Protein AF-A0A7C3DS95-F1 (afdb_monomer)

pLDDT: mean 88.9, std 10.01, range [42.34, 97.69]

Solvent-accessible surface area (backbone atoms only — not comparable to full-atom values): 5830 Å² total; per-residue (Å²): 92,69,52,70,67,47,43,66,74,39,50,61,70,38,79,22,64,69,53,61,88,94,37,68,65,30,53,52,36,40,60,76,51,50,86,78,35,39,27,38,35,36,51,98,76,52,75,49,52,57,48,100,44,72,65,52,16,49,54,46,42,55,53,48,52,55,43,51,52,51,28,50,57,32,54,76,67,73,69,65,77,63,69,50,74,66,57,51,49,52,45,56,54,51,51,58,54,52,61,73,74,105

Radius of gyration: 14.93 Å; Cα contacts (8 Å, |Δi|>4): 126; chains: 1; bounding box: 36×34×36 Å

Sequence (102 aa):
SLSGEMRALLGEPVLARYACMGSRELSENVAAVSGAAHVVILENHGALTMGKDLFQAYDRMEVLEAAARLSFLTGLSGKAKPLSAKQLKEIDDFFRNYSQSS

Foldseek 3Di:
DADLVLCLLWNDEAEFEDDDPPDPNSVVSCVVCVVPTQKYAYVPPGIFGDDPDPVSRVVNVVSVVVRVVVCVVCVVVVNDDDDDPVSSVVSVVVSVVVVVVD

Secondary structure (DSSP, 8-state):
---HHHHHHH-S-EEEPP--TT-HHHHHHHHHHHTT-SEEEETTTEEEE--SSHHHHHHHHHHHHHHHHHHHHHHHTT---PPPHHHHHHHHHHHHHHHT--

Mean predicted aligned error: 4.83 Å

Structure (mmCIF, N/CA/C/O backbone):
data_AF-A0A7C3DS95-F1
#
_entry.id   AF-A0A7C3DS95-F1
#
loop_
_atom_site.group_PDB
_atom_site.id
_atom_site.type_symbol
_atom_site.label_atom_id
_atom_site.label_alt_id
_atom_site.label_comp_id
_atom_site.label_asym_id
_atom_site.label_entity_id
_atom_site.label_seq_id
_atom_site.pdbx_PDB_ins_code
_atom_site.Cartn_x
_atom_site.Cartn_y
_atom_site.Cartn_z
_atom_site.occupancy
_atom_site.B_iso_or_equiv
_atom_site.auth_seq_id
_atom_site.auth_comp_id
_atom_site.auth_asym_id
_atom_site.auth_atom_id
_atom_site.pdbx_PDB_model_num
ATOM 1 N N . SER A 1 1 ? -0.654 6.227 10.191 1.00 53.03 1 SER A N 1
ATOM 2 C CA . SER A 1 1 ? -1.680 5.683 11.104 1.00 53.03 1 SER A CA 1
ATOM 3 C C . SER A 1 1 ? -2.725 5.017 10.239 1.00 53.03 1 SER A C 1
ATOM 5 O O . SER A 1 1 ? -3.371 5.728 9.484 1.00 53.03 1 SER A O 1
ATOM 7 N N . LEU A 1 2 ? -2.853 3.691 10.272 1.00 62.66 2 LEU A N 1
ATOM 8 C CA . LEU A 1 2 ? -3.883 3.001 9.489 1.00 62.66 2 LEU A CA 1
ATOM 9 C C . LEU A 1 2 ? -5.244 3.165 10.185 1.00 62.66 2 LEU A C 1
ATOM 11 O O . LEU A 1 2 ? -5.347 2.902 11.384 1.00 62.66 2 LEU A O 1
ATOM 15 N N . SER A 1 3 ? -6.273 3.611 9.462 1.00 75.88 3 SER A N 1
ATOM 16 C CA . SER A 1 3 ? -7.659 3.479 9.928 1.00 75.88 3 SER A CA 1
ATOM 17 C C . SER A 1 3 ? -8.094 2.009 9.848 1.00 75.88 3 SER A C 1
ATOM 19 O O . SER A 1 3 ? -7.441 1.192 9.191 1.00 75.88 3 SER A O 1
ATOM 21 N N . GLY A 1 4 ? -9.202 1.657 10.506 1.00 80.94 4 GLY A N 1
ATOM 22 C CA . GLY A 1 4 ? -9.704 0.282 10.466 1.00 80.94 4 GLY A CA 1
ATOM 23 C C . GLY A 1 4 ? -10.107 -0.172 9.059 1.00 80.94 4 GLY A C 1
ATOM 24 O O . GLY A 1 4 ? -9.780 -1.282 8.653 1.00 80.94 4 GLY A O 1
ATOM 25 N N . GLU A 1 5 ? -10.720 0.716 8.277 1.00 79.44 5 GLU A N 1
ATOM 26 C CA . GLU A 1 5 ? -11.090 0.457 6.878 1.00 79.44 5 GLU A CA 1
ATOM 27 C C . GLU A 1 5 ? -9.861 0.221 5.993 1.00 79.44 5 GLU A C 1
ATOM 29 O O . GLU A 1 5 ? -9.861 -0.668 5.146 1.00 79.44 5 GLU A O 1
ATOM 34 N N . MET A 1 6 ? -8.778 0.967 6.227 1.00 85.06 6 MET A N 1
ATOM 35 C CA . MET A 1 6 ? -7.530 0.806 5.476 1.00 85.06 6 MET A CA 1
ATOM 36 C C . MET A 1 6 ? -6.900 -0.560 5.745 1.00 85.06 6 MET A C 1
ATOM 38 O O . MET A 1 6 ? -6.484 -1.231 4.803 1.00 85.06 6 MET A O 1
ATOM 42 N N . ARG A 1 7 ? -6.883 -1.002 7.013 1.00 87.69 7 ARG A N 1
ATOM 43 C CA . ARG A 1 7 ? -6.405 -2.344 7.378 1.00 87.69 7 ARG A CA 1
ATOM 44 C C . ARG A 1 7 ? -7.212 -3.426 6.669 1.00 87.69 7 ARG A C 1
ATOM 46 O O . ARG A 1 7 ? -6.630 -4.348 6.111 1.00 87.69 7 ARG A O 1
ATOM 53 N N . ALA A 1 8 ? -8.531 -3.280 6.666 1.00 85.06 8 ALA A N 1
ATOM 54 C CA . ALA A 1 8 ? -9.434 -4.243 6.061 1.00 85.06 8 ALA A CA 1
ATOM 55 C C . ALA A 1 8 ? -9.290 -4.348 4.531 1.00 85.06 8 ALA A C 1
ATOM 57 O O . ALA A 1 8 ? -9.276 -5.449 3.987 1.00 85.06 8 ALA A O 1
ATOM 58 N N . LEU A 1 9 ? -9.188 -3.214 3.831 1.00 85.69 9 LEU A N 1
ATOM 59 C CA . LEU A 1 9 ? -9.220 -3.179 2.364 1.00 85.69 9 LEU A CA 1
ATOM 60 C C . LEU A 1 9 ? -7.846 -3.370 1.713 1.00 85.69 9 LEU A C 1
ATOM 62 O O . LEU A 1 9 ? -7.744 -3.972 0.637 1.00 85.69 9 LEU A O 1
ATOM 66 N N . LEU A 1 10 ? -6.798 -2.839 2.347 1.00 88.75 10 LEU A N 1
ATOM 67 C CA . LEU A 1 10 ? -5.446 -2.778 1.785 1.00 88.75 10 LEU A CA 1
ATOM 68 C C . LEU A 1 10 ? -4.485 -3.776 2.433 1.00 88.75 10 LEU A C 1
ATOM 70 O O . LEU A 1 10 ? -3.461 -4.111 1.835 1.00 88.75 10 LEU A O 1
ATOM 74 N N . GLY A 1 11 ? -4.803 -4.254 3.637 1.00 87.94 11 GLY A N 1
ATOM 75 C CA . GLY A 1 11 ? -3.851 -4.978 4.465 1.00 87.94 11 GLY A CA 1
ATOM 76 C C . GLY A 1 11 ? -2.714 -4.063 4.912 1.00 87.94 11 GLY A C 1
ATOM 77 O O . GLY A 1 11 ? -2.925 -2.897 5.248 1.00 87.94 11 GLY A O 1
ATOM 78 N N . GLU A 1 12 ? -1.499 -4.603 4.935 1.00 88.19 12 GLU A 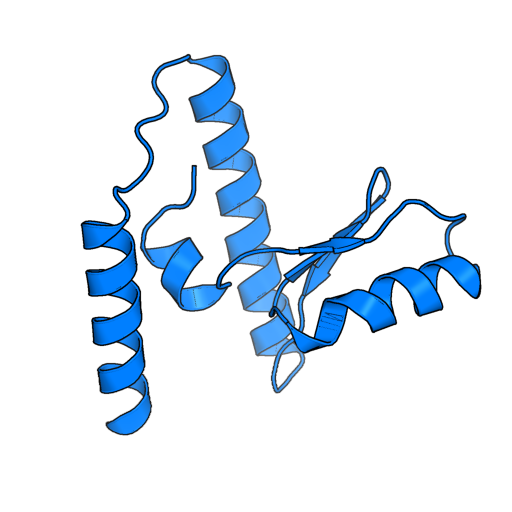N 1
ATOM 79 C CA . GLU A 1 12 ? -0.295 -3.854 5.287 1.00 88.19 12 GLU A CA 1
ATOM 80 C C . GLU A 1 12 ? 0.518 -3.551 4.021 1.00 88.19 12 GLU A C 1
ATOM 82 O O . GLU A 1 12 ? 0.973 -4.491 3.365 1.00 88.19 12 GLU A O 1
ATOM 87 N N . PRO A 1 13 ? 0.684 -2.270 3.636 1.00 91.88 13 PRO A N 1
ATOM 88 C CA . PRO A 1 13 ? 1.509 -1.913 2.489 1.00 91.88 13 PRO A CA 1
ATOM 89 C C . PRO A 1 13 ? 2.964 -2.345 2.683 1.00 91.88 13 PRO A C 1
ATOM 91 O O . PRO A 1 13 ? 3.535 -2.156 3.757 1.00 91.88 13 PRO A O 1
ATOM 94 N N . VAL A 1 14 ? 3.585 -2.863 1.625 1.00 94.75 14 VAL A N 1
ATOM 95 C CA . VAL A 1 14 ? 5.013 -3.224 1.614 1.00 94.75 14 VAL A CA 1
ATOM 96 C C . VAL A 1 14 ? 5.828 -2.195 0.842 1.00 94.75 14 VAL A C 1
ATOM 98 O O . VAL A 1 14 ? 5.309 -1.540 -0.056 1.00 94.75 14 VAL A O 1
ATOM 101 N N . LEU A 1 15 ? 7.111 -2.052 1.170 1.00 95.38 15 LEU A N 1
ATOM 102 C CA . LEU A 1 15 ? 8.022 -1.124 0.498 1.00 95.38 15 LEU A CA 1
ATOM 103 C C . LEU A 1 15 ? 8.929 -1.874 -0.486 1.00 95.38 15 LEU A C 1
ATOM 105 O O . LEU A 1 15 ? 9.676 -2.765 -0.083 1.00 95.38 15 LEU A O 1
ATOM 109 N N . ALA A 1 16 ? 8.906 -1.478 -1.756 1.00 96.25 16 ALA A N 1
ATOM 110 C CA . ALA A 1 16 ? 9.908 -1.856 -2.745 1.00 96.25 16 ALA A CA 1
ATOM 111 C C . ALA A 1 16 ? 11.045 -0.826 -2.752 1.00 96.25 16 ALA A C 1
ATOM 113 O O . ALA A 1 16 ? 10.802 0.385 -2.753 1.00 96.25 16 ALA A O 1
ATOM 114 N N . ARG A 1 17 ? 12.286 -1.322 -2.774 1.00 96.62 17 ARG A N 1
ATOM 115 C CA . ARG A 1 17 ? 13.489 -0.481 -2.816 1.00 96.62 17 ARG A CA 1
ATOM 116 C C . ARG A 1 17 ? 13.563 0.320 -4.109 1.00 96.62 17 ARG A C 1
ATOM 118 O O . ARG A 1 17 ? 13.153 -0.160 -5.170 1.00 96.62 17 ARG A O 1
ATOM 125 N N . TYR A 1 18 ? 14.149 1.509 -4.012 1.00 97.12 18 TYR A N 1
ATOM 126 C CA . TYR A 1 18 ? 14.369 2.374 -5.160 1.00 97.12 18 TYR A CA 1
ATOM 127 C C . TYR A 1 18 ? 15.199 1.684 -6.252 1.00 97.12 18 TYR A C 1
ATOM 129 O O . TYR A 1 18 ? 16.213 1.045 -5.985 1.00 97.12 18 TYR A O 1
ATOM 137 N N . ALA A 1 19 ? 14.777 1.888 -7.494 1.00 96.56 19 ALA A N 1
ATOM 138 C CA . ALA A 1 19 ? 15.548 1.668 -8.710 1.00 96.56 19 ALA A CA 1
ATOM 139 C C . ALA A 1 19 ? 15.029 2.642 -9.780 1.00 96.56 19 ALA A C 1
ATOM 141 O O . ALA A 1 19 ? 13.958 3.231 -9.617 1.00 96.56 19 ALA A O 1
ATOM 142 N N . CYS A 1 20 ? 15.764 2.845 -10.874 1.00 95.94 20 CYS A N 1
ATOM 143 C CA . CYS A 1 20 ? 15.331 3.770 -11.928 1.00 95.94 20 CYS A CA 1
ATOM 144 C C . CYS A 1 20 ? 13.980 3.334 -12.537 1.00 95.94 20 CYS A C 1
ATOM 146 O O . CYS A 1 20 ? 13.742 2.138 -12.735 1.00 95.94 20 CYS A O 1
ATOM 148 N N . MET A 1 21 ? 13.095 4.285 -12.852 1.00 91.50 21 MET A N 1
ATOM 149 C CA . MET A 1 21 ? 11.789 3.985 -13.456 1.00 91.50 21 MET A CA 1
ATOM 150 C C . MET A 1 21 ? 11.951 3.252 -14.795 1.00 91.50 21 MET A C 1
ATOM 152 O O . MET A 1 21 ? 12.834 3.574 -15.586 1.00 91.50 21 MET A O 1
ATOM 156 N N . GLY A 1 22 ? 11.115 2.242 -15.042 1.00 91.88 22 GLY A N 1
ATOM 157 C CA . GLY A 1 22 ? 11.195 1.410 -16.250 1.00 91.88 22 GLY A CA 1
ATOM 158 C C . GLY A 1 22 ? 12.386 0.444 -16.293 1.00 91.88 22 GLY A C 1
ATOM 159 O O . GLY A 1 22 ? 12.528 -0.298 -17.263 1.00 91.88 22 GLY A O 1
ATOM 160 N N . SER A 1 23 ? 13.236 0.418 -15.260 1.00 97.00 23 SER A N 1
ATOM 161 C CA . SER A 1 23 ? 14.325 -0.552 -15.173 1.00 97.00 23 SER A CA 1
ATOM 162 C C . SER A 1 23 ? 13.817 -1.950 -14.822 1.00 97.00 23 SER A C 1
ATOM 164 O O . SER A 1 23 ? 12.823 -2.133 -14.114 1.00 97.00 23 SER A O 1
ATOM 166 N N . ARG A 1 24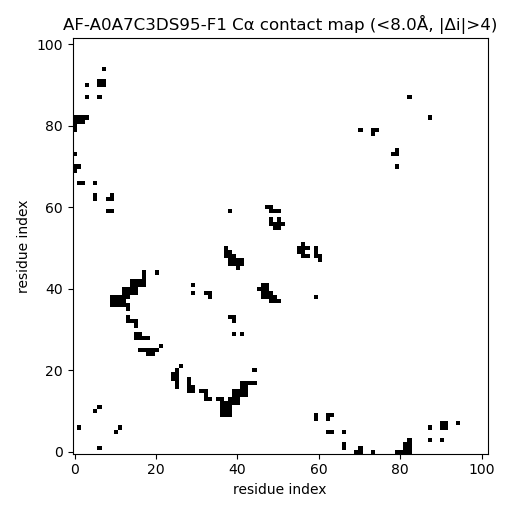 ? 14.565 -2.956 -15.278 1.00 97.44 24 ARG A N 1
ATOM 167 C CA . ARG A 1 24 ? 14.368 -4.345 -14.859 1.00 97.44 24 ARG A CA 1
ATOM 168 C C . ARG A 1 24 ? 14.543 -4.507 -13.346 1.00 97.44 24 ARG A C 1
ATOM 170 O O . ARG A 1 24 ? 13.749 -5.196 -12.720 1.00 97.44 24 ARG A O 1
ATOM 177 N N . GLU A 1 25 ? 15.516 -3.820 -12.761 1.00 97.69 25 GLU A N 1
ATOM 178 C CA . GLU A 1 25 ? 15.769 -3.842 -11.317 1.00 97.69 25 GLU A CA 1
ATOM 179 C C . GLU A 1 25 ? 14.543 -3.392 -10.508 1.00 97.69 25 GLU A C 1
ATOM 181 O O . GLU A 1 25 ? 14.172 -4.047 -9.538 1.00 97.69 25 GLU A O 1
ATOM 186 N N . LEU A 1 26 ? 13.840 -2.337 -10.943 1.00 96.44 26 LEU A N 1
ATOM 187 C CA . LEU A 1 26 ? 12.594 -1.916 -10.295 1.00 96.44 26 LEU A CA 1
ATOM 188 C C . LEU A 1 26 ? 11.547 -3.033 -10.327 1.00 96.44 26 LEU A C 1
ATOM 190 O O . LEU A 1 26 ? 10.905 -3.304 -9.315 1.00 96.44 26 LEU A O 1
ATOM 194 N N . SER A 1 27 ? 11.390 -3.700 -11.474 1.00 95.06 27 SER A N 1
ATOM 195 C CA . SER A 1 27 ? 10.438 -4.808 -11.600 1.00 95.06 27 SER A CA 1
ATOM 196 C C . SER A 1 27 ? 10.793 -5.989 -10.690 1.00 95.06 27 SER A C 1
ATOM 198 O O . SER A 1 27 ? 9.898 -6.577 -10.088 1.00 95.06 27 SER A O 1
ATOM 200 N N . GLU A 1 28 ? 12.084 -6.287 -10.519 1.00 96.75 28 GLU A N 1
ATOM 201 C CA . GLU A 1 28 ? 12.576 -7.342 -9.627 1.00 96.75 28 GLU A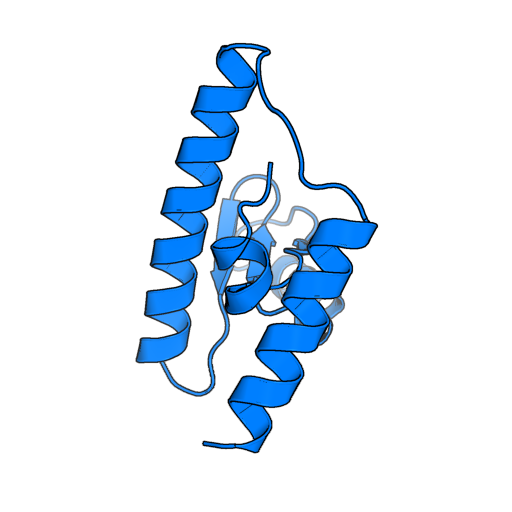 CA 1
ATOM 202 C C . GLU A 1 28 ? 12.348 -6.973 -8.151 1.00 96.75 28 GLU A C 1
ATOM 204 O O . GLU A 1 28 ? 11.828 -7.789 -7.389 1.00 96.75 28 GLU A O 1
ATOM 209 N N . ASN A 1 29 ? 12.623 -5.721 -7.766 1.00 96.06 29 ASN A N 1
ATOM 210 C CA . ASN A 1 29 ? 12.356 -5.206 -6.419 1.00 96.06 29 ASN A CA 1
ATOM 211 C C . ASN A 1 29 ? 10.863 -5.253 -6.065 1.00 96.06 29 ASN A C 1
ATOM 213 O O . ASN A 1 29 ? 10.506 -5.623 -4.948 1.00 96.06 29 ASN A O 1
ATOM 217 N N . VAL A 1 30 ? 9.986 -4.895 -7.008 1.00 95.44 30 VAL A N 1
ATOM 218 C CA . VAL A 1 30 ? 8.529 -4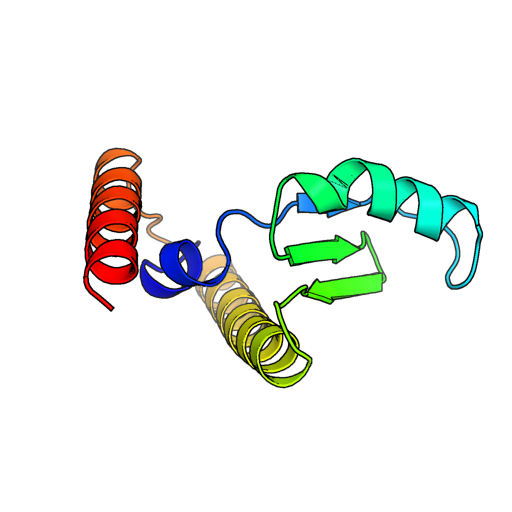.969 -6.825 1.00 95.44 30 VAL A CA 1
ATOM 219 C C . VAL A 1 30 ? 8.064 -6.419 -6.730 1.00 95.44 30 VAL A C 1
ATOM 221 O O . VAL A 1 30 ? 7.306 -6.758 -5.822 1.00 95.44 30 VAL A O 1
ATOM 224 N N . ALA A 1 31 ? 8.526 -7.290 -7.630 1.00 94.19 31 ALA A N 1
ATOM 225 C CA . ALA A 1 31 ? 8.150 -8.703 -7.644 1.00 94.19 31 ALA A CA 1
ATOM 226 C C . ALA A 1 31 ? 8.562 -9.437 -6.358 1.00 94.19 31 ALA A C 1
ATOM 228 O O . ALA A 1 31 ? 7.836 -10.313 -5.894 1.00 94.19 31 ALA A O 1
ATOM 229 N N . ALA A 1 32 ? 9.688 -9.053 -5.749 1.00 94.12 32 ALA A N 1
ATOM 230 C CA . ALA A 1 32 ? 10.165 -9.638 -4.497 1.00 94.12 32 ALA A CA 1
ATOM 231 C C . ALA A 1 32 ? 9.226 -9.391 -3.300 1.00 94.12 32 ALA A C 1
ATOM 233 O O . ALA A 1 32 ? 9.253 -10.161 -2.341 1.00 94.12 32 ALA A O 1
ATOM 234 N N . VAL A 1 33 ? 8.402 -8.336 -3.341 1.00 92.12 33 VAL A N 1
ATOM 235 C CA . VAL A 1 33 ? 7.520 -7.944 -2.224 1.00 92.12 33 VAL A CA 1
ATOM 236 C C . VAL A 1 33 ? 6.028 -8.085 -2.541 1.00 92.12 33 VAL A C 1
ATOM 238 O O . VAL A 1 33 ? 5.213 -8.188 -1.625 1.00 92.12 33 VAL A O 1
ATOM 241 N N . SER A 1 34 ? 5.647 -8.132 -3.820 1.00 85.81 34 SER A N 1
ATOM 242 C CA . SER A 1 34 ? 4.245 -8.083 -4.262 1.00 85.81 34 SER A CA 1
ATOM 243 C C . SER A 1 34 ? 3.394 -9.279 -3.825 1.00 85.81 34 SER A C 1
ATOM 245 O O . SER A 1 34 ? 2.180 -9.143 -3.703 1.00 85.81 34 SER A O 1
ATOM 247 N N . GLY A 1 35 ? 4.000 -10.437 -3.542 1.00 83.50 35 GLY A N 1
ATOM 248 C CA . GLY A 1 35 ? 3.278 -11.627 -3.073 1.00 83.50 35 GLY A CA 1
ATOM 249 C C . GLY A 1 35 ? 2.707 -11.512 -1.653 1.00 83.50 35 GLY A C 1
ATOM 250 O O . GLY A 1 35 ? 1.877 -12.330 -1.267 1.00 83.50 35 GLY A O 1
ATOM 251 N N . ALA A 1 36 ? 3.142 -10.518 -0.873 1.00 78.75 36 ALA A N 1
ATOM 252 C CA . ALA A 1 36 ? 2.804 -10.395 0.545 1.00 78.75 36 ALA A CA 1
ATOM 253 C C . ALA A 1 36 ? 1.686 -9.380 0.849 1.00 78.75 36 ALA A C 1
ATOM 255 O O . ALA A 1 36 ? 1.215 -9.326 1.984 1.00 78.75 36 ALA A O 1
ATOM 256 N N . ALA A 1 37 ? 1.269 -8.563 -0.123 1.00 85.75 37 ALA A N 1
ATOM 257 C CA . ALA A 1 37 ? 0.370 -7.436 0.123 1.00 85.75 37 ALA A CA 1
ATOM 258 C C . ALA A 1 37 ? -0.427 -7.042 -1.121 1.00 85.75 37 ALA A C 1
ATOM 260 O O . ALA A 1 37 ? -0.074 -7.402 -2.235 1.00 85.75 37 ALA A O 1
ATOM 261 N N . HIS A 1 38 ? -1.494 -6.262 -0.939 1.00 91.81 38 HIS A N 1
ATOM 262 C CA . HIS A 1 38 ? -2.257 -5.669 -2.046 1.00 91.81 38 HIS A CA 1
ATOM 263 C C . HIS A 1 38 ? -1.703 -4.321 -2.512 1.00 91.81 38 HIS A C 1
ATOM 265 O O . HIS A 1 38 ? -2.126 -3.816 -3.551 1.00 91.81 38 HIS A O 1
ATOM 271 N N . VAL A 1 39 ? -0.790 -3.738 -1.736 1.00 95.25 39 VAL A N 1
ATOM 272 C CA . VAL A 1 39 ? -0.213 -2.418 -1.967 1.00 95.25 39 VAL A CA 1
ATOM 273 C C . VAL A 1 39 ? 1.300 -2.508 -1.867 1.00 95.25 39 VAL A C 1
ATOM 275 O O . VAL A 1 39 ? 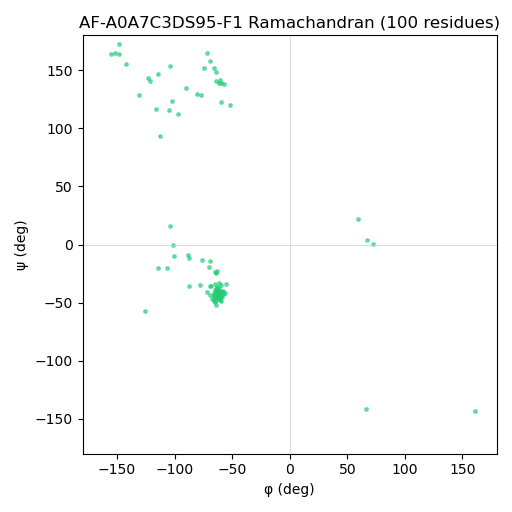1.828 -2.980 -0.860 1.00 95.25 39 VAL A O 1
ATOM 278 N N . VAL A 1 40 ? 1.987 -1.994 -2.882 1.00 96.50 40 VAL A N 1
ATOM 279 C CA . VAL A 1 40 ? 3.439 -1.819 -2.898 1.00 96.50 40 VAL A CA 1
ATOM 280 C C . VAL A 1 40 ? 3.743 -0.329 -2.990 1.00 96.50 40 VAL A C 1
ATOM 282 O O . VAL A 1 40 ? 3.417 0.318 -3.980 1.00 96.50 40 VAL A O 1
ATOM 285 N N . ILE A 1 41 ? 4.385 0.221 -1.968 1.00 95.94 41 ILE A N 1
ATOM 286 C CA . ILE A 1 41 ? 4.972 1.557 -2.005 1.00 95.94 41 ILE A CA 1
ATOM 287 C C . ILE A 1 41 ? 6.318 1.456 -2.712 1.00 95.94 41 ILE A C 1
ATOM 289 O O . ILE A 1 41 ? 7.150 0.620 -2.371 1.00 95.94 41 ILE A O 1
ATOM 293 N N . LEU A 1 42 ? 6.535 2.310 -3.700 1.00 96.50 42 LEU A N 1
ATOM 294 C CA . LEU A 1 42 ? 7.786 2.423 -4.428 1.00 96.50 42 LEU A CA 1
ATOM 295 C C . LEU A 1 42 ? 8.584 3.576 -3.818 1.00 96.50 42 LEU A C 1
ATOM 297 O O . LEU A 1 42 ? 8.177 4.737 -3.926 1.00 96.50 42 LEU A O 1
ATOM 301 N N . GLU A 1 43 ? 9.707 3.264 -3.174 1.00 95.81 43 GLU A N 1
ATOM 302 C CA . GLU A 1 43 ? 10.582 4.268 -2.565 1.00 95.81 43 GLU A CA 1
ATOM 303 C C . GLU A 1 43 ? 10.933 5.368 -3.584 1.00 95.81 43 GLU A C 1
ATOM 305 O O . GLU A 1 43 ? 11.490 5.078 -4.637 1.00 95.81 43 GLU A O 1
ATOM 310 N N . ASN A 1 44 ? 10.587 6.626 -3.285 1.00 93.94 44 ASN A N 1
ATOM 311 C CA . ASN A 1 44 ? 10.798 7.802 -4.146 1.00 93.94 44 ASN A CA 1
ATOM 312 C C . ASN A 1 44 ? 10.124 7.775 -5.538 1.00 93.94 44 ASN A C 1
ATOM 314 O O . ASN A 1 44 ? 10.550 8.513 -6.424 1.00 93.94 44 ASN A O 1
ATOM 318 N N . HIS A 1 45 ? 9.067 6.980 -5.739 1.00 93.75 45 HIS A N 1
ATOM 319 C CA . HIS A 1 45 ? 8.299 6.969 -6.999 1.00 93.75 45 HIS A CA 1
ATOM 320 C C . HIS A 1 45 ? 6.806 7.197 -6.789 1.00 93.75 45 HIS A C 1
ATOM 322 O O . HIS A 1 45 ? 6.226 8.104 -7.378 1.00 93.75 45 HIS A O 1
ATOM 328 N N . GLY A 1 46 ? 6.169 6.356 -5.977 1.00 94.19 46 GLY A N 1
ATOM 329 C CA . GLY A 1 46 ? 4.714 6.305 -5.884 1.00 94.19 46 GLY A CA 1
ATOM 330 C C . GLY A 1 46 ? 4.235 5.000 -5.266 1.00 94.19 46 GLY A C 1
ATOM 331 O O . GLY A 1 46 ? 4.879 4.464 -4.366 1.00 94.19 46 GLY A O 1
ATOM 332 N N . ALA A 1 47 ? 3.114 4.475 -5.753 1.00 95.88 47 ALA A N 1
ATOM 333 C CA . ALA A 1 47 ? 2.542 3.226 -5.270 1.00 95.88 47 ALA A CA 1
ATOM 334 C C . ALA A 1 47 ? 1.944 2.393 -6.408 1.00 95.88 47 ALA A C 1
ATOM 336 O O . ALA A 1 47 ? 1.543 2.919 -7.445 1.00 95.88 47 ALA A O 1
ATOM 337 N N . LEU A 1 48 ? 1.864 1.087 -6.179 1.00 95.88 48 LEU A N 1
ATOM 338 C CA . LEU A 1 48 ? 1.149 0.122 -7.001 1.00 95.88 48 LEU A CA 1
ATOM 339 C C . LEU A 1 48 ? 0.109 -0.582 -6.138 1.00 95.88 48 LEU A C 1
ATOM 341 O O . LEU A 1 48 ? 0.378 -0.934 -4.988 1.00 95.88 48 LEU A O 1
ATOM 345 N N . THR A 1 49 ? -1.062 -0.822 -6.713 1.00 96.19 49 THR A N 1
ATOM 346 C CA . THR A 1 49 ? -2.127 -1.604 -6.091 1.00 96.19 49 THR A CA 1
ATOM 347 C C . THR A 1 49 ? -2.513 -2.764 -6.991 1.00 96.19 49 THR A C 1
ATOM 349 O O . THR A 1 49 ? -2.525 -2.657 -8.217 1.00 96.19 49 THR A O 1
ATOM 352 N N . MET A 1 50 ? -2.827 -3.896 -6.372 1.00 93.94 50 MET A N 1
ATOM 353 C CA . MET A 1 50 ? -3.259 -5.100 -7.069 1.00 93.94 50 MET A CA 1
ATOM 354 C C . MET A 1 50 ? -4.703 -5.416 -6.703 1.00 93.94 50 MET A C 1
ATOM 356 O O . MET A 1 50 ? -5.132 -5.192 -5.572 1.00 93.94 50 MET A O 1
ATOM 360 N N . GLY A 1 51 ? -5.446 -5.980 -7.648 1.00 92.69 51 GLY A N 1
ATOM 361 C CA . GLY A 1 51 ? -6.832 -6.412 -7.497 1.00 92.69 51 GLY A CA 1
ATOM 362 C C . GLY A 1 51 ? -7.116 -7.618 -8.384 1.00 92.69 51 GLY A C 1
ATOM 363 O O . GLY A 1 51 ? -6.344 -7.917 -9.292 1.00 92.69 51 GLY A O 1
ATOM 364 N N . LYS A 1 52 ? -8.220 -8.318 -8.117 1.00 93.25 52 LYS A N 1
ATOM 365 C CA . LYS A 1 52 ? -8.721 -9.401 -8.982 1.00 93.25 52 LYS A CA 1
ATOM 366 C C . LYS A 1 52 ? -9.114 -8.902 -10.381 1.00 93.25 52 LYS A C 1
ATOM 368 O O . LYS A 1 52 ? -9.150 -9.678 -11.327 1.00 93.25 52 LYS A O 1
ATOM 373 N N . ASP A 1 53 ? -9.409 -7.612 -10.484 1.00 95.94 53 ASP A N 1
ATOM 374 C CA . ASP A 1 53 ? -9.728 -6.878 -11.697 1.00 95.94 53 ASP A CA 1
ATOM 375 C C . ASP A 1 53 ? -9.231 -5.426 -11.555 1.00 95.94 53 ASP A C 1
ATOM 377 O O . ASP A 1 53 ? -8.750 -5.007 -10.493 1.00 95.94 53 ASP A O 1
ATOM 381 N N . LEU A 1 54 ? -9.315 -4.666 -12.649 1.00 96.94 54 LEU A N 1
ATOM 382 C CA . LEU A 1 54 ? -8.845 -3.283 -12.6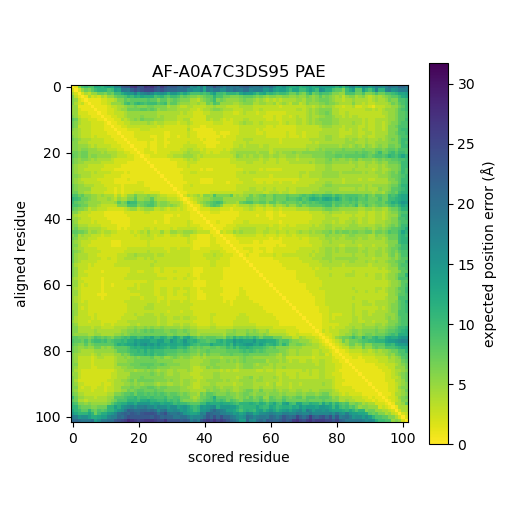92 1.00 96.94 54 LEU A CA 1
ATOM 383 C C . LEU A 1 54 ? -9.644 -2.362 -11.757 1.00 96.94 54 LEU A C 1
ATOM 385 O O . LEU A 1 54 ? -9.059 -1.454 -11.174 1.00 96.94 54 LEU A O 1
ATOM 389 N N . PHE A 1 55 ? -10.947 -2.609 -11.587 1.00 96.56 55 PHE A N 1
ATOM 390 C CA . PHE A 1 55 ? -11.800 -1.801 -10.713 1.00 96.56 55 PHE A CA 1
ATOM 391 C C . PHE A 1 55 ? -11.380 -1.957 -9.254 1.00 96.56 55 PHE A C 1
ATOM 393 O O . PHE A 1 55 ? -11.113 -0.969 -8.586 1.00 96.56 55 PHE A O 1
ATOM 400 N N . GLN A 1 56 ? -11.168 -3.186 -8.785 1.00 94.56 56 GLN A N 1
ATOM 401 C CA . GLN A 1 56 ? -10.685 -3.426 -7.429 1.00 94.56 56 GLN A CA 1
ATOM 402 C C . GLN A 1 56 ? -9.285 -2.835 -7.197 1.00 94.56 56 GLN A C 1
ATOM 404 O O . GLN A 1 56 ? -8.997 -2.342 -6.105 1.00 94.56 56 GLN A O 1
ATOM 409 N N . ALA A 1 57 ? -8.389 -2.905 -8.187 1.00 95.75 57 ALA A N 1
ATOM 410 C CA . ALA A 1 57 ? -7.071 -2.280 -8.073 1.00 95.75 57 ALA A CA 1
ATOM 411 C C . ALA A 1 57 ? -7.186 -0.750 -7.950 1.00 95.75 57 ALA A C 1
ATOM 413 O O . ALA A 1 57 ? -6.482 -0.146 -7.137 1.00 95.75 57 ALA A O 1
ATOM 414 N N . TYR A 1 58 ? -8.100 -0.145 -8.711 1.00 96.56 58 TYR A N 1
ATOM 415 C CA . TYR A 1 58 ? -8.405 1.281 -8.659 1.00 96.56 58 TYR A CA 1
ATOM 416 C C . TYR A 1 58 ? -9.017 1.695 -7.315 1.00 96.56 58 TYR A C 1
ATOM 418 O O . TYR A 1 58 ? -8.475 2.584 -6.664 1.00 96.56 58 TYR A O 1
ATOM 426 N N . ASP A 1 59 ? -10.041 0.987 -6.832 1.00 94.25 59 ASP A N 1
ATOM 427 C CA . ASP A 1 59 ? -10.676 1.256 -5.533 1.00 94.25 59 ASP A CA 1
ATOM 428 C C . ASP A 1 59 ? -9.642 1.221 -4.395 1.00 94.25 59 ASP A C 1
ATOM 430 O O . ASP A 1 59 ? -9.608 2.078 -3.510 1.00 94.25 59 ASP A O 1
ATOM 434 N N . ARG A 1 60 ? -8.725 0.244 -4.436 1.00 94.75 60 ARG A N 1
ATOM 435 C CA . ARG A 1 60 ? -7.616 0.151 -3.475 1.00 94.75 60 ARG A CA 1
ATOM 436 C C . ARG A 1 60 ? -6.663 1.343 -3.566 1.00 94.75 60 ARG A C 1
ATOM 438 O O . ARG A 1 60 ? -6.160 1.779 -2.532 1.00 94.75 60 ARG A O 1
ATOM 445 N N . MET A 1 61 ? -6.411 1.868 -4.764 1.00 96.25 61 MET A N 1
ATOM 446 C CA . MET A 1 61 ? -5.586 3.065 -4.945 1.00 96.25 61 MET A CA 1
ATOM 447 C C . MET A 1 61 ? -6.254 4.299 -4.327 1.00 96.25 61 MET A C 1
ATOM 449 O O . MET A 1 61 ? -5.587 5.067 -3.637 1.00 96.25 61 MET A O 1
ATOM 453 N N . GLU A 1 62 ? -7.567 4.468 -4.499 1.00 95.31 62 GLU A N 1
ATOM 454 C CA . GLU A 1 62 ? -8.301 5.590 -3.898 1.00 95.31 62 GLU A CA 1
ATOM 455 C C . GLU A 1 62 ? -8.254 5.551 -2.366 1.00 95.31 62 GLU A C 1
ATOM 457 O O . GLU A 1 62 ? -7.954 6.556 -1.712 1.00 95.31 62 GLU A O 1
ATOM 462 N N . VAL A 1 63 ? -8.478 4.370 -1.780 1.00 93.56 63 VAL A N 1
ATOM 463 C CA . VAL A 1 63 ? -8.387 4.178 -0.326 1.00 93.56 63 VAL A CA 1
ATOM 464 C C . VAL A 1 63 ? -6.961 4.435 0.168 1.00 93.56 63 VAL A C 1
ATOM 466 O O . VAL A 1 63 ? -6.781 5.040 1.228 1.00 93.56 63 VAL A O 1
ATOM 469 N N . LEU A 1 64 ? -5.942 4.015 -0.589 1.00 94.94 64 LEU A N 1
ATOM 470 C CA . LEU A 1 64 ? -4.539 4.248 -0.250 1.00 94.94 64 LEU A CA 1
ATOM 471 C C . LEU A 1 64 ? -4.191 5.739 -0.234 1.00 94.94 64 LEU A C 1
ATOM 473 O O . LEU A 1 64 ? -3.552 6.200 0.711 1.00 94.94 64 LEU A O 1
ATOM 477 N N . GLU A 1 65 ? -4.617 6.502 -1.236 1.00 95.00 65 GLU A N 1
ATOM 478 C CA . GLU A 1 65 ? -4.352 7.942 -1.300 1.00 95.00 65 GLU A CA 1
ATOM 479 C C . GLU A 1 65 ? -5.046 8.683 -0.148 1.00 95.00 65 GLU A C 1
ATOM 481 O O . GLU A 1 65 ? -4.430 9.486 0.562 1.00 95.00 65 GLU A O 1
ATOM 486 N N . ALA A 1 66 ? -6.311 8.348 0.130 1.00 92.88 66 ALA A N 1
ATOM 487 C CA . ALA A 1 66 ? -7.025 8.887 1.285 1.00 92.88 66 ALA A CA 1
ATOM 488 C C . ALA A 1 66 ? -6.295 8.566 2.606 1.00 92.88 66 ALA A C 1
ATOM 490 O O . ALA A 1 66 ? -6.175 9.427 3.488 1.00 92.88 66 ALA A O 1
ATOM 491 N N . ALA A 1 67 ? -5.750 7.351 2.725 1.00 90.31 67 ALA A N 1
ATOM 492 C CA . ALA A 1 67 ? -4.955 6.906 3.865 1.00 90.31 67 ALA A CA 1
ATOM 493 C C . ALA A 1 67 ? -3.645 7.664 4.033 1.00 90.31 67 ALA A C 1
ATOM 495 O O . ALA A 1 67 ? -3.309 8.080 5.150 1.00 90.31 67 ALA A O 1
ATOM 496 N N . ALA A 1 68 ? -2.913 7.849 2.937 1.00 91.19 68 ALA A N 1
ATOM 497 C CA . ALA A 1 68 ? -1.665 8.590 2.908 1.00 91.19 68 ALA A CA 1
ATOM 498 C C . ALA A 1 68 ? -1.907 10.039 3.338 1.00 91.19 68 ALA A C 1
ATOM 500 O O . ALA A 1 68 ? -1.245 10.530 4.255 1.00 91.19 68 ALA A O 1
ATOM 501 N N . ARG A 1 69 ? -2.936 10.687 2.779 1.00 92.00 69 ARG A N 1
ATOM 502 C CA . ARG A 1 69 ? -3.318 12.060 3.122 1.00 92.00 69 ARG A CA 1
ATOM 503 C C . ARG A 1 69 ? -3.714 12.208 4.590 1.00 92.00 69 ARG A C 1
ATOM 505 O O . ARG A 1 69 ? -3.226 13.115 5.265 1.00 92.00 69 ARG A O 1
ATOM 512 N N . LEU A 1 70 ? -4.556 11.316 5.117 1.00 89.12 70 LEU A N 1
ATOM 513 C CA . LEU A 1 70 ? -4.937 11.342 6.533 1.00 89.12 70 LEU A CA 1
ATOM 514 C C . LEU A 1 70 ? -3.726 11.096 7.444 1.00 89.12 70 LEU A C 1
ATOM 516 O O . LEU A 1 70 ? -3.542 11.798 8.440 1.00 89.12 70 LEU A O 1
ATOM 520 N N . SER A 1 71 ? -2.875 10.126 7.101 1.00 87.81 71 SER A N 1
ATOM 521 C CA . SER A 1 71 ? -1.647 9.834 7.848 1.00 87.81 71 SER A CA 1
ATOM 522 C C . SER A 1 71 ? -0.684 11.017 7.852 1.00 87.81 71 SER A C 1
ATOM 524 O O . SER A 1 71 ? -0.123 11.331 8.899 1.00 87.81 71 SER A O 1
ATOM 526 N N . PHE A 1 72 ? -0.535 11.706 6.723 1.00 90.12 72 PHE A N 1
ATOM 527 C CA . PHE A 1 72 ? 0.297 12.896 6.606 1.00 90.12 72 PHE A CA 1
ATOM 528 C C . PHE A 1 72 ? -0.234 14.042 7.478 1.00 90.12 72 PHE A C 1
ATOM 530 O O . PHE A 1 72 ? 0.489 14.554 8.331 1.00 90.12 72 PHE A O 1
ATOM 537 N N . LEU A 1 73 ? -1.520 14.389 7.350 1.00 90.88 73 LEU A N 1
ATOM 538 C CA . LEU A 1 73 ? -2.148 15.465 8.129 1.00 90.88 73 LEU A CA 1
ATOM 539 C C . LEU A 1 73 ? -2.114 15.191 9.641 1.00 90.88 73 LEU A C 1
ATOM 541 O O . LEU A 1 73 ? -1.799 16.074 10.440 1.00 90.88 73 LEU A O 1
ATOM 545 N N . THR A 1 74 ? -2.413 13.957 10.050 1.00 87.56 74 THR A N 1
ATOM 546 C CA . THR A 1 74 ? -2.365 13.567 11.467 1.00 87.56 74 THR A CA 1
ATOM 547 C C . THR A 1 74 ? -0.936 13.525 12.001 1.00 87.56 74 THR A C 1
ATOM 549 O O . THR A 1 74 ? -0.713 13.944 13.139 1.00 87.56 74 THR A O 1
ATOM 552 N N . GLY A 1 75 ? 0.031 13.103 11.182 1.00 87.50 75 GLY A N 1
ATOM 553 C CA . GLY A 1 75 ? 1.458 13.137 11.499 1.00 87.50 75 GLY A CA 1
ATOM 554 C C . GLY A 1 75 ? 1.962 14.556 11.758 1.00 87.50 75 GLY A C 1
ATOM 555 O O . GLY A 1 75 ? 2.588 14.794 12.788 1.00 87.50 75 GLY A O 1
ATOM 556 N N . LEU A 1 76 ? 1.594 15.517 10.904 1.00 90.12 76 LEU A N 1
ATOM 557 C CA . LEU A 1 76 ? 1.923 16.936 11.099 1.00 90.12 76 LEU A CA 1
ATOM 558 C C . LEU A 1 76 ? 1.357 17.503 12.409 1.00 90.12 76 LEU A C 1
ATOM 560 O O . LEU A 1 76 ? 1.985 18.343 13.045 1.00 90.12 76 LEU A O 1
ATOM 564 N N . SER A 1 77 ? 0.177 17.041 12.830 1.00 87.12 77 SER A N 1
ATOM 565 C CA . SER A 1 77 ? -0.459 17.509 14.068 1.00 87.12 77 SER A CA 1
ATOM 566 C C . SER A 1 77 ? 0.159 16.938 15.354 1.00 87.12 77 SER A C 1
ATOM 568 O O . SER A 1 77 ? -0.187 17.399 16.442 1.00 87.12 77 SER A O 1
ATOM 570 N N . GLY A 1 78 ? 0.994 15.893 15.258 1.00 83.00 78 GLY A N 1
ATOM 571 C CA . GLY A 1 78 ? 1.540 15.152 16.405 1.00 83.00 78 GLY A CA 1
ATOM 572 C C . GLY A 1 78 ? 0.506 14.358 17.221 1.00 83.00 78 GLY A C 1
ATOM 573 O O . GLY A 1 78 ? 0.846 13.768 18.241 1.00 83.00 78 GLY A O 1
ATOM 574 N N . LYS A 1 79 ? -0.764 14.330 16.798 1.00 80.25 79 LYS A N 1
ATOM 575 C CA . LYS A 1 79 ? -1.888 13.714 17.530 1.00 80.25 79 LYS A CA 1
ATOM 576 C C . LYS A 1 79 ? -2.330 12.369 16.955 1.00 80.25 79 LYS A C 1
ATOM 578 O O . LYS A 1 79 ? -3.431 11.906 17.258 1.00 80.25 79 LYS A O 1
ATOM 583 N N . ALA A 1 80 ? -1.513 11.744 16.110 1.00 82.62 80 ALA A N 1
ATOM 584 C CA . ALA A 1 80 ? -1.831 10.435 15.559 1.00 82.62 80 ALA A CA 1
ATOM 585 C C . ALA A 1 80 ? -1.994 9.403 16.692 1.00 82.62 80 ALA A C 1
ATOM 587 O O . ALA A 1 80 ? -1.086 9.198 17.494 1.00 82.62 80 ALA A O 1
ATOM 588 N N . LYS A 1 81 ? -3.161 8.754 16.752 1.00 84.75 81 LYS A N 1
ATOM 589 C CA . LYS A 1 81 ? -3.457 7.659 17.684 1.00 84.75 81 LYS A CA 1
ATOM 590 C C . LYS A 1 81 ? -3.620 6.367 16.882 1.00 84.75 81 LYS A C 1
ATOM 592 O O . LYS A 1 81 ? -4.712 6.132 16.364 1.00 84.75 81 LYS A O 1
ATOM 597 N N . PRO A 1 82 ? -2.552 5.572 16.710 1.00 84.25 82 PRO A N 1
ATOM 598 C CA . PRO A 1 82 ? -2.641 4.326 15.964 1.00 84.25 82 PRO A CA 1
ATOM 599 C C . PRO A 1 82 ? -3.543 3.320 16.686 1.00 84.25 82 PRO A C 1
ATOM 601 O O . PRO A 1 82 ? -3.661 3.338 17.913 1.00 84.25 82 PRO A O 1
ATOM 604 N N . LEU A 1 83 ? -4.161 2.430 15.912 1.00 88.56 83 LEU A N 1
ATOM 605 C CA . LEU A 1 83 ? -4.894 1.291 16.455 1.00 88.56 83 LEU A CA 1
ATOM 606 C C . LEU A 1 83 ? -3.935 0.351 17.192 1.00 88.56 83 LEU A C 1
ATOM 608 O O . LEU A 1 83 ? -2.814 0.103 16.747 1.00 88.56 83 LEU A O 1
ATOM 612 N N . SER A 1 84 ? -4.391 -0.190 18.318 1.00 91.06 84 SER A N 1
ATOM 613 C CA . SER A 1 84 ? -3.659 -1.232 19.038 1.00 91.06 84 SER A CA 1
ATOM 614 C C . SER A 1 84 ? -3.659 -2.551 18.260 1.00 91.06 84 SER A C 1
ATOM 616 O O . SER A 1 84 ? -4.569 -2.825 17.477 1.00 91.06 84 SER A O 1
ATOM 618 N N . ALA A 1 85 ? -2.689 -3.426 18.541 1.00 89.44 85 ALA A N 1
ATOM 619 C CA . ALA A 1 85 ? -2.629 -4.763 17.943 1.00 89.44 85 ALA A CA 1
ATOM 620 C C . ALA A 1 85 ? -3.917 -5.578 18.166 1.00 89.44 85 ALA A C 1
ATOM 622 O O . ALA A 1 85 ? -4.343 -6.320 17.285 1.00 89.44 85 ALA A O 1
ATOM 623 N N . LYS A 1 86 ? -4.575 -5.400 19.321 1.00 93.06 86 LYS A N 1
ATOM 624 C CA . LYS A 1 86 ? -5.866 -6.033 19.615 1.00 93.06 86 LYS A CA 1
ATOM 625 C C . LYS A 1 86 ? -6.962 -5.545 18.662 1.00 93.06 86 LYS A C 1
ATOM 627 O O . LYS A 1 86 ? -7.663 -6.369 18.090 1.00 93.06 86 LYS A O 1
ATOM 632 N N . GLN A 1 87 ? -7.068 -4.232 18.458 1.00 92.50 87 GLN A N 1
ATOM 633 C CA . GLN A 1 87 ? -8.056 -3.644 17.546 1.00 92.50 87 GLN A CA 1
ATOM 634 C C . GLN A 1 87 ? -7.794 -4.042 16.089 1.00 92.50 87 GLN A C 1
ATOM 636 O O . GLN A 1 87 ? -8.731 -4.343 15.359 1.00 92.50 87 GLN A O 1
ATOM 641 N N . LEU A 1 88 ? -6.525 -4.092 15.669 1.00 90.25 88 LEU A N 1
ATOM 642 C CA . LEU A 1 88 ? -6.157 -4.587 14.339 1.00 90.25 88 LEU A CA 1
ATOM 643 C C . LEU A 1 88 ? -6.584 -6.048 14.151 1.00 90.25 88 LEU A C 1
ATOM 645 O O . LEU A 1 88 ? -7.180 -6.380 13.132 1.00 90.25 88 LEU A O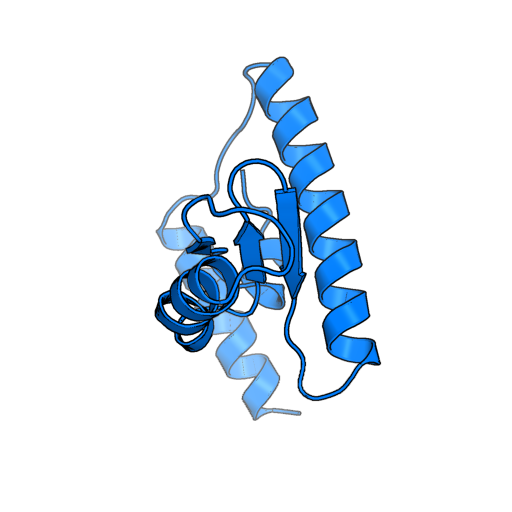 1
ATOM 649 N N . LYS A 1 89 ? -6.367 -6.900 15.161 1.00 90.38 89 LYS A N 1
ATOM 650 C CA . LYS A 1 89 ? -6.818 -8.296 15.130 1.00 90.38 89 LYS A CA 1
ATOM 651 C C . LYS A 1 89 ? -8.345 -8.419 15.051 1.00 90.38 89 LYS A C 1
ATOM 653 O O . LYS A 1 89 ? -8.840 -9.264 14.315 1.00 90.38 89 LYS A O 1
ATOM 658 N N . GLU A 1 90 ? -9.086 -7.587 15.784 1.00 91.50 90 GLU A N 1
ATOM 659 C CA . GLU A 1 90 ? -10.557 -7.551 15.726 1.00 91.50 90 GLU A CA 1
ATOM 660 C C . GLU A 1 90 ? -11.060 -7.229 14.308 1.00 91.50 90 GLU A C 1
ATOM 662 O O . GLU A 1 90 ? -11.990 -7.875 13.827 1.00 91.50 90 GLU A O 1
ATOM 667 N N . ILE A 1 91 ? -10.410 -6.288 13.616 1.00 90.25 91 ILE A N 1
ATOM 668 C CA . ILE A 1 91 ? -10.715 -5.950 12.218 1.00 90.25 91 ILE A CA 1
ATOM 669 C C . ILE A 1 91 ? -10.391 -7.122 11.286 1.00 90.25 91 ILE A C 1
ATOM 671 O O . ILE A 1 91 ? -11.235 -7.502 10.473 1.00 90.25 91 ILE A O 1
ATOM 675 N N . ASP A 1 92 ? -9.196 -7.707 11.420 1.00 89.00 92 ASP A N 1
ATOM 676 C CA . ASP A 1 92 ? -8.745 -8.827 10.587 1.00 89.00 92 ASP A CA 1
ATOM 677 C C . ASP A 1 92 ? -9.700 -10.033 10.712 1.00 89.00 92 ASP A C 1
ATOM 679 O O . ASP A 1 92 ? -10.047 -10.671 9.714 1.00 89.00 92 ASP A O 1
ATOM 683 N N . ASP A 1 93 ? -10.169 -10.333 11.928 1.00 89.88 93 ASP A N 1
ATOM 684 C CA . ASP A 1 93 ? -11.110 -11.426 12.186 1.00 89.88 93 ASP A CA 1
ATOM 685 C C . ASP A 1 93 ? -12.524 -11.115 11.662 1.00 89.88 93 ASP A C 1
ATOM 687 O O . ASP A 1 93 ? -13.162 -11.986 11.066 1.00 89.88 93 ASP A O 1
ATOM 691 N N . PHE A 1 94 ? -13.008 -9.878 11.825 1.00 87.56 94 PHE A N 1
ATOM 692 C CA . PHE A 1 94 ? -14.304 -9.449 11.289 1.00 87.56 94 PHE A CA 1
ATOM 693 C C . PHE A 1 94 ? -14.358 -9.591 9.762 1.00 87.56 94 PHE A C 1
ATOM 695 O O . PHE A 1 94 ? -15.288 -10.196 9.223 1.00 87.56 94 PHE A O 1
ATOM 702 N N . PHE A 1 95 ? -13.336 -9.093 9.061 1.00 83.12 95 PHE A N 1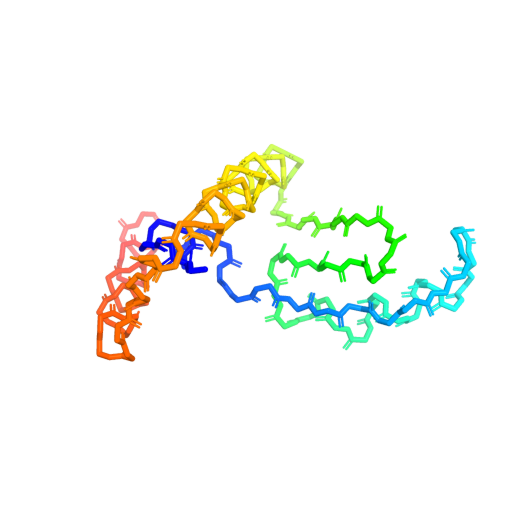
ATOM 703 C CA . PHE A 1 95 ? -13.308 -9.110 7.598 1.00 83.12 95 PHE A CA 1
ATOM 704 C C . PHE A 1 95 ? -13.163 -10.524 7.026 1.00 83.12 95 PHE A C 1
ATOM 706 O O . PHE A 1 95 ? -13.784 -10.841 6.011 1.00 83.12 95 PHE A O 1
ATOM 713 N N . ARG A 1 96 ? -12.401 -11.400 7.700 1.00 81.62 96 ARG A N 1
ATOM 714 C CA . ARG A 1 96 ? -12.280 -12.817 7.320 1.00 81.62 96 ARG A CA 1
ATOM 715 C C . ARG A 1 96 ? -13.624 -13.548 7.382 1.00 81.62 96 ARG A C 1
ATOM 717 O O . ARG A 1 96 ? -13.886 -14.397 6.539 1.00 81.62 96 ARG A O 1
ATOM 724 N N . ASN A 1 97 ? -14.466 -13.233 8.363 1.00 81.56 97 ASN A N 1
ATOM 725 C CA . ASN A 1 97 ? -15.778 -13.870 8.513 1.00 81.56 97 ASN A CA 1
ATOM 726 C C . ASN A 1 97 ? -16.813 -13.304 7.527 1.00 81.56 97 ASN A C 1
ATOM 728 O O . ASN A 1 97 ? -17.654 -14.045 7.016 1.00 81.56 97 ASN A O 1
ATOM 732 N N . TYR A 1 98 ? -16.731 -12.005 7.226 1.00 73.38 98 TYR A N 1
ATOM 733 C CA . TYR A 1 98 ? -17.607 -11.346 6.256 1.00 73.38 98 TYR A CA 1
ATOM 734 C C . TYR A 1 98 ? -17.386 -11.866 4.826 1.00 73.38 98 TYR A C 1
ATOM 736 O O . TYR A 1 98 ? -18.348 -12.176 4.124 1.00 73.38 98 TYR A O 1
ATOM 744 N N . SER A 1 99 ? -16.124 -12.038 4.414 1.00 63.81 99 SER A N 1
ATOM 745 C CA . SER A 1 99 ? -15.775 -12.524 3.071 1.00 63.81 99 SER A CA 1
ATOM 746 C C . SER A 1 99 ? -16.102 -13.999 2.821 1.00 63.81 99 SER A C 1
ATOM 748 O O . SER A 1 99 ? -16.198 -14.391 1.666 1.00 63.81 99 SER A O 1
ATOM 750 N N . GLN A 1 100 ? -16.292 -14.814 3.866 1.00 58.12 100 GLN A N 1
ATOM 751 C CA . GLN A 1 100 ? -16.734 -16.212 3.733 1.00 58.12 100 GLN A CA 1
ATOM 752 C C . GLN A 1 100 ? -18.257 -16.385 3.719 1.00 58.12 100 GLN A C 1
ATOM 754 O O . GLN A 1 100 ? -18.747 -17.478 3.450 1.00 58.12 100 GLN A O 1
ATOM 759 N N . SER A 1 101 ? -19.003 -15.320 4.015 1.00 53.00 101 SER A N 1
ATOM 760 C CA . SER A 1 101 ? -20.470 -15.331 4.036 1.00 53.00 101 SER A CA 1
ATOM 761 C C . SER A 1 101 ? -21.091 -14.711 2.773 1.00 53.00 101 SER A C 1
ATOM 763 O O . SER A 1 101 ? -22.316 -14.637 2.690 1.00 53.00 101 SER A O 1
ATOM 765 N N . SER A 1 102 ? -20.263 -14.238 1.828 1.00 42.34 102 SER A N 1
ATOM 766 C CA . SER A 1 102 ? -20.654 -13.512 0.606 1.00 42.34 102 SER A CA 1
ATOM 767 C C . SER A 1 102 ? -20.134 -14.191 -0.656 1.00 42.34 102 SER A C 1
ATOM 769 O O . SER A 1 102 ? -19.014 -14.744 -0.597 1.00 42.34 102 SER A O 1
#

Nearest PDB structures (foldseek):
  6voq-assembly1_A  TM=9.278E-01  e=1.637E-04  Klebsiella pneumoniae
  6vop-assembly1_A  TM=8.827E-01  e=9.754E-05  Escherichi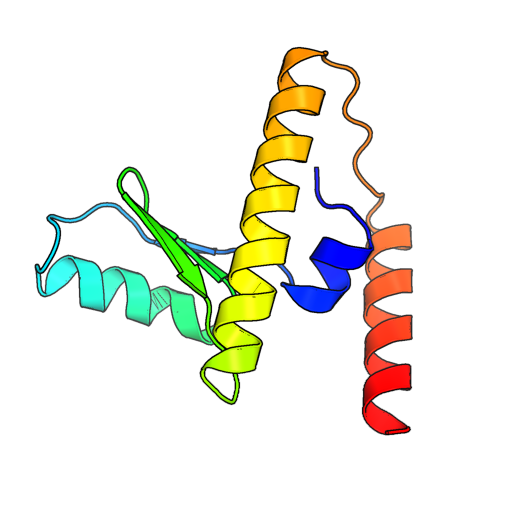a coli
  2opi-assembly1_B  TM=8.831E-01  e=2.414E-04  Bacteroides thetaiotaomicron VPI-5482
  4c25-assembly1_A  TM=8.691E-01  e=3.337E-04  Streptococcus pneumoniae TIGR4
  6btg-assembly1_A  TM=8.811E-01  e=2.825E-03  Bacillus thuringiensis